Protein AF-A0A8X7C4L7-F1 (afdb_monomer_lite)

Sequence (169 aa):
MLFNSVTVRLDDMTQTTFLSPLFDFFVEGLAAILPCPKENIFVFNVQDDTDVEAKILNVSFSVRKPDSRDPDDYYPPHYLQERVYLNRAILARLANVQVLPFDDNLCVREPCVNFEECLSVLKFGNASGFISSDTLLFRPIYPVNTFACRCPHGFTGEFSSLLTELNGP

Secondary structure (DSSP, 8-state):
-TTSEEEEEEET--HHHIIIIIHHHHHHHHHHHTTS-GGGEEEEEEEE-TTSSS-EEEEEEEEB-TT-SSTT-B--HHHHHHHHHHTHHHHHHHHT-EEPPPPPPGGGG---TTS-EEEEEEEE----PPEE-SS-EE----EEEEEEEEPPTT---------------

pLDDT: mean 84.02, std 14.94, range [30.25, 96.88]

Organism: NCBI:txid2747483

Radius of gyration: 18.03 Å; chains: 1; bounding box: 42×47×46 Å

Structure (mmCIF, N/CA/C/O backbone):
data_AF-A0A8X7C4L7-F1
#
_entry.id   AF-A0A8X7C4L7-F1
#
loop_
_atom_site.group_PDB
_atom_site.id
_atom_site.type_symbol
_atom_site.label_atom_id
_atom_site.label_alt_id
_atom_site.label_comp_id
_atom_site.label_asym_id
_atom_site.label_entity_id
_atom_site.label_seq_id
_atom_site.pdbx_PDB_ins_code
_atom_site.Cartn_x
_atom_site.Cartn_y
_atom_site.Cartn_z
_atom_site.occupancy
_atom_site.B_iso_or_equiv
_atom_site.auth_seq_id
_atom_site.auth_comp_id
_atom_site.auth_asym_id
_atom_site.auth_atom_id
_atom_site.pdbx_PDB_model_num
ATOM 1 N N . MET A 1 1 ? 13.205 -0.558 2.660 1.00 79.25 1 MET A N 1
ATOM 2 C CA . MET A 1 1 ? 11.776 -0.396 3.022 1.00 79.25 1 MET A CA 1
ATOM 3 C C . MET A 1 1 ? 10.940 0.265 1.917 1.00 79.25 1 MET A C 1
ATOM 5 O O . MET A 1 1 ? 10.237 -0.449 1.221 1.00 79.25 1 MET A O 1
ATOM 9 N N . LEU A 1 2 ? 11.025 1.588 1.705 1.00 82.75 2 LEU A N 1
ATOM 10 C CA . LEU A 1 2 ? 10.066 2.348 0.875 1.00 82.75 2 LEU A CA 1
ATOM 11 C C . LEU A 1 2 ? 9.992 1.921 -0.603 1.00 82.75 2 LEU A C 1
ATOM 13 O O . LEU A 1 2 ? 8.902 1.803 -1.149 1.00 82.75 2 LEU A O 1
ATOM 17 N N . PHE A 1 3 ? 11.124 1.624 -1.243 1.00 84.25 3 PHE A N 1
ATOM 18 C CA . PHE A 1 3 ? 11.152 1.160 -2.640 1.00 84.25 3 PHE A CA 1
ATOM 19 C C . PHE A 1 3 ? 10.537 -0.237 -2.844 1.00 84.25 3 PHE A C 1
ATOM 21 O O . PHE A 1 3 ? 10.188 -0.596 -3.963 1.00 84.25 3 PHE A O 1
ATOM 28 N N . ASN A 1 4 ? 10.376 -1.007 -1.764 1.00 88.88 4 ASN A N 1
ATOM 29 C CA . ASN A 1 4 ? 9.772 -2.338 -1.756 1.00 88.88 4 ASN A CA 1
ATOM 30 C C . ASN A 1 4 ? 8.348 -2.252 -1.195 1.00 88.88 4 ASN A C 1
ATOM 32 O O . ASN A 1 4 ? 8.016 -2.873 -0.183 1.00 88.88 4 ASN A O 1
ATOM 36 N N . SER A 1 5 ? 7.533 -1.402 -1.815 1.00 91.62 5 SER A N 1
ATOM 37 C CA . SER A 1 5 ? 6.169 -1.130 -1.379 1.00 91.62 5 SER A CA 1
ATOM 38 C C . SER A 1 5 ? 5.171 -1.230 -2.519 1.00 91.62 5 SER A C 1
ATOM 40 O O . SER A 1 5 ? 5.530 -1.212 -3.696 1.00 91.62 5 SER A O 1
ATOM 42 N N . VAL A 1 6 ? 3.905 -1.343 -2.140 1.00 92.31 6 VAL A N 1
ATOM 43 C CA . VAL A 1 6 ? 2.767 -1.310 -3.050 1.00 92.31 6 VAL A CA 1
ATOM 44 C C . VAL A 1 6 ? 1.720 -0.347 -2.495 1.00 92.31 6 VAL A C 1
ATOM 46 O O . VAL A 1 6 ? 1.566 -0.231 -1.277 1.00 92.31 6 VAL A O 1
ATOM 49 N N . THR A 1 7 ? 1.011 0.344 -3.385 1.00 92.56 7 THR A N 1
ATOM 50 C CA . THR A 1 7 ? -0.138 1.186 -3.035 1.00 92.56 7 THR A CA 1
ATOM 51 C C . THR A 1 7 ? -1.413 0.461 -3.426 1.00 92.56 7 THR A C 1
ATOM 53 O O . THR A 1 7 ? -1.586 0.112 -4.591 1.00 92.56 7 THR A O 1
ATOM 56 N N . VAL A 1 8 ? -2.305 0.247 -2.464 1.00 94.31 8 VAL A N 1
ATOM 57 C CA . VAL A 1 8 ? -3.665 -0.235 -2.713 1.00 94.31 8 VAL A CA 1
ATOM 58 C C . VAL A 1 8 ? -4.639 0.931 -2.646 1.00 94.31 8 VAL A C 1
ATOM 60 O O . VAL A 1 8 ? -4.469 1.843 -1.839 1.00 94.31 8 VAL A O 1
ATOM 63 N N . ARG A 1 9 ? -5.661 0.889 -3.496 1.00 94.19 9 ARG A N 1
ATOM 64 C CA . ARG A 1 9 ? -6.728 1.890 -3.549 1.00 94.19 9 ARG A CA 1
ATOM 65 C C . ARG A 1 9 ? -7.960 1.298 -2.875 1.00 94.19 9 ARG A C 1
ATOM 67 O O . ARG A 1 9 ? -8.355 0.188 -3.226 1.00 94.19 9 ARG A O 1
ATOM 74 N N . LEU A 1 10 ? -8.533 1.978 -1.892 1.00 95.38 10 LEU A N 1
ATOM 75 C CA . LEU A 1 10 ? -9.729 1.540 -1.171 1.00 95.38 10 LEU A CA 1
ATOM 76 C C . LEU A 1 10 ? -10.925 2.376 -1.625 1.00 95.38 10 LEU A C 1
ATOM 78 O O . LEU A 1 10 ? -10.842 3.599 -1.619 1.00 95.38 10 LEU A O 1
ATOM 82 N N . ASP A 1 11 ? -12.008 1.715 -2.015 1.00 95.12 11 ASP A N 1
ATOM 83 C CA . ASP A 1 11 ? -13.251 2.338 -2.471 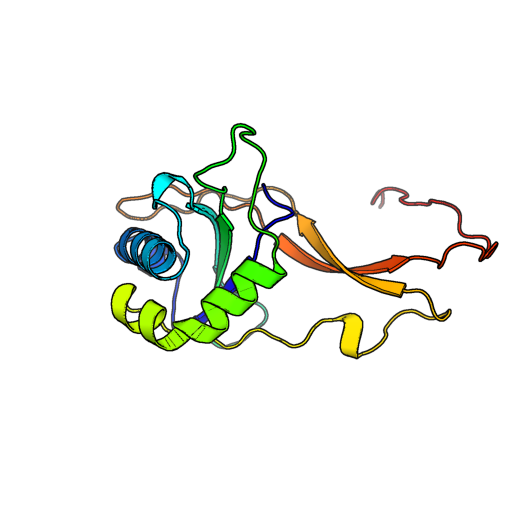1.00 95.12 11 ASP A CA 1
ATOM 84 C C . ASP A 1 11 ? -14.144 2.772 -1.301 1.00 95.12 11 ASP A C 1
ATOM 86 O O . ASP A 1 11 ? -14.164 2.117 -0.254 1.00 95.12 11 ASP A O 1
ATOM 90 N N . ASP A 1 12 ? -14.870 3.872 -1.508 1.00 93.62 12 ASP A N 1
ATOM 91 C CA . ASP A 1 12 ? -15.728 4.574 -0.540 1.00 93.62 12 ASP A CA 1
ATOM 92 C C . ASP A 1 12 ? -15.108 4.695 0.865 1.00 93.62 12 ASP A C 1
ATOM 94 O O . ASP A 1 12 ? -15.714 4.360 1.885 1.00 93.62 12 ASP A O 1
ATOM 98 N N . MET A 1 13 ? -13.853 5.152 0.919 1.00 94.06 13 MET A N 1
ATOM 99 C CA . MET A 1 13 ? -13.066 5.205 2.152 1.00 94.06 13 MET A CA 1
ATOM 100 C C . MET A 1 13 ? -12.447 6.586 2.374 1.00 94.06 13 MET A C 1
ATOM 102 O O . MET A 1 13 ? -12.096 7.281 1.426 1.00 94.06 13 MET A O 1
ATOM 106 N N . THR A 1 14 ? -12.295 6.975 3.644 1.00 91.00 14 THR A N 1
ATOM 107 C CA . THR A 1 14 ? -11.627 8.224 4.054 1.00 91.00 14 THR A CA 1
ATOM 108 C C . THR A 1 14 ? -10.529 7.946 5.075 1.00 91.00 14 THR A C 1
ATOM 110 O O . THR A 1 14 ? -10.560 6.922 5.766 1.00 91.00 14 THR A O 1
ATOM 113 N N . GLN A 1 15 ? -9.575 8.871 5.215 1.00 91.12 15 GLN A N 1
ATOM 114 C CA . GLN A 1 15 ? -8.454 8.723 6.152 1.00 91.12 15 GLN A CA 1
ATOM 115 C C . GLN A 1 15 ? -8.908 8.475 7.597 1.00 91.12 15 GLN A C 1
ATOM 117 O O . GLN A 1 15 ? -8.370 7.602 8.274 1.00 91.12 15 GLN A O 1
ATOM 122 N N . THR A 1 16 ? -9.903 9.218 8.085 1.00 87.62 16 THR A N 1
ATOM 123 C CA . THR A 1 16 ? -10.343 9.139 9.487 1.00 87.62 16 THR A CA 1
ATOM 124 C C . THR A 1 16 ? -11.029 7.812 9.796 1.00 87.62 16 THR A C 1
ATOM 126 O O . THR A 1 16 ? -10.690 7.183 10.799 1.00 87.62 16 THR A O 1
ATOM 129 N N . THR A 1 17 ? -11.924 7.360 8.909 1.00 89.81 17 THR A N 1
ATOM 130 C CA . THR A 1 17 ? -12.625 6.069 9.020 1.00 89.81 17 THR A CA 1
ATOM 131 C C . THR A 1 17 ? -11.674 4.885 8.884 1.00 89.81 17 THR A C 1
ATOM 133 O O . THR A 1 17 ? -11.832 3.874 9.567 1.00 89.81 17 THR A O 1
ATOM 136 N N . PHE A 1 18 ? -10.665 5.004 8.018 1.00 93.88 18 PHE A N 1
ATOM 137 C CA . PHE A 1 18 ? -9.658 3.963 7.875 1.00 93.88 18 PHE A CA 1
ATOM 138 C C . PHE A 1 18 ? -8.771 3.864 9.119 1.00 93.88 18 PHE A C 1
ATOM 140 O O . PHE A 1 18 ? -8.594 2.776 9.657 1.00 93.88 18 PHE A O 1
ATOM 147 N N . LEU A 1 19 ? -8.244 4.991 9.609 1.00 92.12 19 LEU A N 1
ATOM 148 C CA . LEU A 1 19 ? -7.334 5.003 10.758 1.00 92.12 19 LEU A CA 1
ATOM 149 C C . LEU A 1 19 ? -8.003 4.518 12.053 1.00 92.12 19 LEU A C 1
ATOM 151 O O . LEU A 1 19 ? -7.331 3.939 12.898 1.00 92.12 19 LEU A O 1
ATOM 155 N N . SER A 1 20 ? -9.313 4.704 12.213 1.00 88.12 20 SER A N 1
ATOM 156 C CA . SER A 1 20 ? -10.053 4.157 13.351 1.00 88.12 20 SER A CA 1
ATOM 157 C C . SER A 1 20 ? -11.461 3.745 12.918 1.00 88.12 20 SER A C 1
ATOM 159 O O . SER A 1 20 ? -12.220 4.619 12.490 1.00 88.12 20 SER A O 1
ATOM 161 N N . PRO A 1 21 ? -11.859 2.458 13.020 1.00 86.94 21 PRO A N 1
ATOM 162 C CA . PRO A 1 21 ? -11.162 1.306 13.622 1.00 86.94 21 PRO A CA 1
ATOM 163 C C . PRO A 1 21 ? -10.494 0.351 12.608 1.00 86.94 21 PRO A C 1
ATOM 165 O O . PRO A 1 21 ? -10.032 -0.723 12.988 1.00 86.94 21 PRO A O 1
ATOM 168 N N . LEU A 1 22 ? -10.508 0.669 11.309 1.00 93.50 22 LEU A N 1
ATOM 169 C CA . LEU A 1 22 ? -10.216 -0.315 10.253 1.00 93.50 22 LEU A CA 1
ATOM 170 C C . LEU A 1 22 ? -8.728 -0.631 10.074 1.00 93.50 22 LEU A C 1
ATOM 172 O O . LEU A 1 22 ? -8.398 -1.674 9.512 1.00 93.50 22 LEU A O 1
ATOM 176 N N . PHE A 1 23 ? -7.838 0.232 10.563 1.00 94.50 23 PHE A N 1
ATOM 177 C CA . PHE A 1 23 ? -6.395 0.092 10.405 1.00 94.50 23 PHE A CA 1
ATOM 178 C C . PHE A 1 23 ? -5.889 -1.260 10.917 1.00 94.50 23 PHE A C 1
ATOM 180 O O . PHE A 1 23 ? -5.206 -1.977 10.186 1.00 94.50 23 PHE A O 1
ATOM 187 N N . ASP A 1 24 ? -6.280 -1.652 12.130 1.00 93.12 24 ASP A N 1
ATOM 188 C CA . ASP A 1 24 ? -5.823 -2.908 12.730 1.00 93.12 24 ASP A CA 1
ATOM 189 C C . ASP A 1 24 ? -6.351 -4.125 11.959 1.00 93.12 24 ASP A C 1
ATOM 191 O O . ASP A 1 24 ? -5.586 -5.038 11.644 1.00 93.12 24 ASP A O 1
ATOM 195 N N . PHE A 1 25 ? -7.628 -4.107 11.558 1.00 95.00 25 PHE A N 1
ATOM 196 C CA . PHE A 1 25 ? -8.213 -5.168 10.730 1.00 95.00 25 PHE A CA 1
ATOM 197 C C . PHE A 1 25 ? -7.545 -5.267 9.356 1.00 95.00 25 PHE A C 1
ATOM 199 O O . PHE A 1 25 ? -7.387 -6.362 8.817 1.00 95.00 25 PHE A O 1
ATOM 206 N N . PHE A 1 26 ? -7.126 -4.137 8.787 1.00 96.19 26 PHE A N 1
ATOM 207 C CA . PHE A 1 26 ? -6.394 -4.101 7.530 1.00 96.19 26 PHE A CA 1
ATOM 208 C C . PHE A 1 26 ? -5.007 -4.731 7.659 1.00 96.19 26 PHE A C 1
ATOM 210 O O . PHE A 1 26 ? -4.652 -5.584 6.845 1.00 96.19 26 PHE A O 1
ATOM 217 N N . VAL A 1 27 ? -4.244 -4.379 8.697 1.00 96.31 27 VAL A N 1
ATOM 218 C CA . VAL A 1 27 ? -2.922 -4.973 8.947 1.00 96.31 27 VAL A CA 1
ATOM 219 C C . VAL A 1 27 ? -3.044 -6.475 9.240 1.00 96.31 27 VAL A C 1
ATOM 221 O O . VAL A 1 27 ? -2.267 -7.268 8.708 1.00 96.31 27 VAL A O 1
ATOM 224 N N . GLU A 1 28 ? -4.042 -6.899 10.019 1.00 95.12 28 GLU A N 1
ATOM 225 C CA . GLU A 1 28 ? -4.307 -8.321 10.278 1.00 95.12 28 GLU A CA 1
ATOM 226 C C . GLU A 1 28 ? -4.746 -9.074 9.017 1.00 95.12 28 GLU A C 1
ATOM 228 O O . GLU A 1 28 ? -4.272 -10.181 8.753 1.00 95.12 28 GLU A O 1
ATOM 233 N N . GLY A 1 29 ? -5.586 -8.455 8.186 1.00 95.75 29 GLY A N 1
ATOM 234 C CA . GLY A 1 29 ? -5.966 -8.984 6.881 1.00 95.75 29 GLY A CA 1
ATOM 235 C C . GLY A 1 29 ? -4.761 -9.166 5.957 1.00 95.75 29 GLY A C 1
ATOM 236 O O . GLY A 1 29 ? -4.631 -10.214 5.323 1.00 95.75 29 GLY A O 1
ATOM 237 N N . LEU A 1 30 ? -3.845 -8.191 5.917 1.00 96.88 30 LEU A N 1
ATOM 238 C CA . LEU A 1 30 ? -2.592 -8.296 5.166 1.00 96.88 30 LEU A CA 1
ATOM 239 C C . LEU A 1 30 ? -1.700 -9.426 5.699 1.00 96.88 30 LEU A C 1
ATOM 241 O O . LEU A 1 30 ? -1.168 -10.194 4.899 1.00 96.88 30 LEU A O 1
ATOM 245 N N . ALA A 1 31 ? -1.583 -9.581 7.020 1.00 95.94 31 ALA A N 1
ATOM 246 C CA . ALA A 1 31 ? -0.822 -10.665 7.649 1.00 95.94 31 ALA A CA 1
ATOM 247 C C . ALA A 1 31 ? -1.421 -12.060 7.392 1.00 95.94 31 ALA A C 1
ATOM 249 O O . ALA A 1 31 ? -0.715 -13.062 7.459 1.00 95.94 31 ALA A O 1
ATOM 250 N N . ALA A 1 32 ? -2.716 -12.150 7.079 1.00 94.50 32 ALA A N 1
ATOM 251 C CA . ALA A 1 32 ? -3.345 -13.409 6.690 1.00 94.50 32 ALA A CA 1
ATOM 252 C C . ALA A 1 32 ? -3.042 -13.796 5.230 1.00 94.50 32 ALA A C 1
ATOM 254 O O . ALA A 1 32 ? -2.912 -14.981 4.917 1.00 94.50 32 ALA A O 1
ATOM 255 N N . ILE A 1 33 ? -2.941 -12.817 4.322 1.00 95.44 33 ILE A N 1
ATOM 256 C CA . ILE A 1 33 ? -2.717 -13.072 2.885 1.00 95.44 33 ILE A CA 1
ATOM 257 C C . ILE A 1 33 ? -1.229 -13.103 2.499 1.00 95.44 33 ILE A C 1
ATOM 259 O O . ILE A 1 33 ? -0.851 -13.738 1.505 1.00 95.44 33 ILE A O 1
ATOM 263 N N . LEU A 1 34 ? -0.383 -12.435 3.285 1.00 94.56 34 LEU A N 1
ATOM 264 C CA . LEU A 1 34 ? 1.070 -12.429 3.168 1.00 94.56 34 LEU A CA 1
ATOM 265 C C . LEU A 1 34 ? 1.648 -13.333 4.260 1.00 94.56 34 LEU A C 1
ATOM 267 O O . LEU A 1 34 ? 1.242 -13.214 5.407 1.00 94.56 34 LEU A O 1
ATOM 271 N N . PRO A 1 35 ? 2.597 -14.232 3.951 1.00 87.62 35 PRO A N 1
ATOM 272 C CA . PRO A 1 35 ? 3.172 -15.152 4.930 1.00 87.62 35 PRO A CA 1
ATOM 273 C C . PRO A 1 35 ? 4.160 -14.412 5.849 1.00 87.62 35 PRO A C 1
ATOM 275 O O . PRO A 1 35 ? 5.375 -14.594 5.761 1.00 87.62 35 PRO A O 1
ATOM 278 N N . CYS A 1 36 ? 3.654 -13.512 6.686 1.00 91.94 36 CYS A N 1
ATOM 279 C CA . CYS A 1 36 ? 4.431 -12.713 7.621 1.00 91.94 36 CYS A CA 1
ATOM 280 C C . CYS A 1 36 ? 3.584 -12.321 8.842 1.00 91.94 36 CYS A C 1
ATOM 282 O O . CYS A 1 36 ? 2.376 -12.121 8.718 1.00 91.94 36 CYS A O 1
ATOM 284 N N . PRO A 1 37 ? 4.210 -12.153 10.014 1.00 93.44 37 PRO A N 1
ATOM 285 C CA . PRO A 1 37 ? 3.529 -11.626 11.188 1.00 93.44 37 PRO A CA 1
ATOM 286 C C . PRO A 1 37 ? 3.170 -10.142 10.983 1.00 93.44 37 PRO A C 1
ATOM 288 O O . PRO A 1 37 ? 3.825 -9.439 10.206 1.00 93.44 37 PRO A O 1
ATOM 291 N N . LYS A 1 38 ? 2.135 -9.650 11.673 1.00 94.12 38 LYS A N 1
ATOM 292 C CA . LYS A 1 38 ? 1.627 -8.278 11.483 1.00 94.12 38 LYS A CA 1
ATOM 293 C C . LYS A 1 38 ? 2.653 -7.200 11.835 1.00 94.12 38 LYS A C 1
ATOM 295 O O . LYS A 1 38 ? 2.669 -6.140 11.222 1.00 94.12 38 LYS A O 1
ATOM 300 N N . GLU A 1 39 ? 3.574 -7.508 12.742 1.00 93.31 39 GLU A N 1
ATOM 301 C CA . GLU A 1 39 ? 4.676 -6.639 13.169 1.00 93.31 39 GLU A CA 1
ATOM 302 C C . GLU A 1 39 ? 5.705 -6.379 12.053 1.00 93.31 39 GLU A C 1
ATOM 304 O O . GLU A 1 39 ? 6.555 -5.497 12.176 1.00 93.31 39 GLU A O 1
ATOM 309 N N . ASN A 1 40 ? 5.645 -7.146 10.961 1.00 94.44 40 ASN A N 1
ATOM 310 C CA . ASN A 1 40 ? 6.496 -6.968 9.789 1.00 94.44 40 ASN A CA 1
ATOM 311 C C . ASN A 1 40 ? 5.828 -6.161 8.668 1.00 94.44 40 ASN A C 1
ATOM 313 O O . ASN A 1 40 ? 6.434 -5.996 7.606 1.00 94.44 40 ASN A O 1
ATOM 317 N N . ILE A 1 41 ? 4.603 -5.679 8.875 1.00 95.75 41 ILE A N 1
ATOM 318 C CA . ILE A 1 41 ? 3.850 -4.894 7.899 1.00 95.75 41 ILE A CA 1
ATOM 319 C C . ILE A 1 41 ? 3.925 -3.426 8.302 1.00 95.75 41 ILE A C 1
ATOM 321 O O . ILE A 1 41 ? 3.490 -3.032 9.380 1.00 95.75 41 ILE A O 1
ATOM 325 N N . PHE A 1 42 ? 4.467 -2.605 7.409 1.00 94.94 42 PHE A N 1
ATOM 326 C CA . PHE A 1 42 ? 4.690 -1.186 7.648 1.00 94.94 42 PHE A CA 1
ATOM 327 C C . PHE A 1 42 ? 3.850 -0.369 6.676 1.00 94.94 42 PHE A C 1
ATOM 329 O O . PHE A 1 42 ? 4.196 -0.256 5.497 1.00 94.94 42 PHE A O 1
ATOM 336 N N . VAL A 1 43 ? 2.757 0.206 7.177 1.00 94.81 43 VAL A N 1
ATOM 337 C CA . VAL A 1 43 ? 1.947 1.194 6.458 1.00 94.81 43 VAL A CA 1
ATOM 338 C C . VAL A 1 43 ? 2.570 2.568 6.681 1.00 94.81 43 VAL A C 1
ATOM 340 O O . VAL A 1 43 ? 2.670 3.028 7.815 1.00 94.81 43 VAL A O 1
ATOM 343 N N . PHE A 1 44 ? 3.009 3.219 5.607 1.00 92.69 44 PHE A N 1
ATOM 344 C CA . PHE A 1 44 ? 3.686 4.522 5.675 1.00 92.69 44 PHE A CA 1
ATOM 345 C C . PHE A 1 44 ? 2.932 5.626 4.931 1.00 92.69 44 PHE A C 1
ATOM 347 O O . PHE A 1 44 ? 3.300 6.793 5.037 1.00 92.69 44 PHE A O 1
ATOM 354 N N . ASN A 1 45 ? 1.880 5.275 4.190 1.00 92.56 45 ASN A N 1
ATOM 355 C CA . ASN A 1 45 ? 1.032 6.231 3.499 1.00 92.56 45 ASN A CA 1
ATOM 356 C C . ASN A 1 45 ? -0.442 5.875 3.678 1.00 92.56 45 ASN A C 1
ATOM 358 O O . ASN A 1 45 ? -0.819 4.716 3.505 1.00 92.56 45 ASN A O 1
ATOM 362 N N . VAL A 1 46 ? -1.245 6.890 3.976 1.00 93.25 46 VAL A N 1
ATOM 363 C CA . VAL A 1 46 ? -2.707 6.859 4.017 1.00 93.25 46 VAL A CA 1
ATOM 364 C C . VAL A 1 46 ? -3.148 8.226 3.506 1.00 93.25 46 VAL A C 1
ATOM 366 O O . VAL A 1 46 ? -2.874 9.236 4.155 1.00 93.25 46 VAL A O 1
ATOM 369 N N . GLN A 1 47 ? -3.742 8.273 2.318 1.00 90.81 47 GLN A N 1
ATOM 370 C CA . GLN A 1 47 ? -4.002 9.528 1.618 1.00 90.81 47 GLN A CA 1
ATOM 371 C C . GLN A 1 47 ? -5.263 9.433 0.766 1.00 90.81 47 GLN A C 1
ATOM 373 O O . GLN A 1 47 ? -5.438 8.453 0.050 1.00 90.81 47 GLN A O 1
ATOM 378 N N . ASP A 1 48 ? -6.106 10.463 0.797 1.00 90.25 48 ASP A N 1
ATOM 379 C CA . ASP A 1 48 ? -7.244 10.554 -0.124 1.00 90.25 48 ASP A CA 1
ATOM 380 C C . ASP A 1 48 ? -6.751 10.843 -1.551 1.00 90.25 48 ASP A C 1
ATOM 382 O O . ASP A 1 48 ? -5.867 11.678 -1.766 1.00 90.25 48 ASP A O 1
ATOM 386 N N . ASP A 1 49 ? -7.319 10.140 -2.522 1.00 87.19 49 ASP A N 1
ATOM 387 C CA . ASP A 1 49 ? -7.076 10.350 -3.945 1.00 87.19 49 ASP A CA 1
ATOM 388 C C . ASP A 1 49 ? -7.875 11.578 -4.410 1.00 87.19 49 ASP A C 1
ATOM 390 O O . ASP A 1 49 ? -9.097 11.532 -4.533 1.00 87.19 49 ASP A O 1
ATOM 394 N N . THR A 1 50 ? -7.190 12.707 -4.609 1.00 84.56 50 THR A N 1
ATOM 395 C CA . THR A 1 50 ? -7.817 13.971 -5.033 1.00 84.56 50 THR A CA 1
ATOM 396 C C . THR A 1 50 ? -7.964 14.095 -6.546 1.00 84.56 50 THR A C 1
ATOM 398 O O . THR A 1 50 ? -8.580 15.051 -7.015 1.00 84.56 50 THR A O 1
ATOM 401 N N . ASP A 1 51 ? -7.393 13.162 -7.310 1.00 81.81 51 ASP A N 1
ATOM 402 C CA . ASP A 1 51 ? -7.388 13.203 -8.776 1.00 81.81 51 ASP A CA 1
ATOM 403 C C . ASP A 1 51 ? -8.668 12.594 -9.375 1.00 81.81 51 ASP A C 1
ATOM 405 O O . ASP A 1 51 ? -8.868 12.587 -10.592 1.00 81.81 51 ASP A O 1
ATOM 409 N N . VAL A 1 52 ? -9.557 12.088 -8.517 1.00 84.44 52 VAL A N 1
ATOM 410 C CA . VAL A 1 52 ? -10.802 11.404 -8.864 1.00 84.44 52 VAL A CA 1
ATOM 411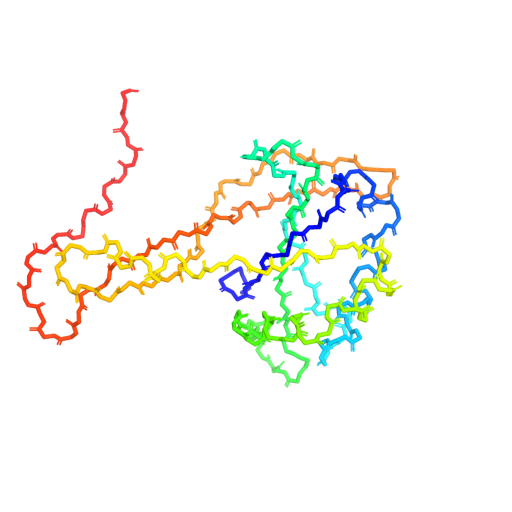 C C . VAL A 1 52 ? -11.975 11.981 -8.071 1.00 84.44 52 VAL A C 1
ATOM 413 O O . VAL A 1 52 ? -11.837 12.389 -6.924 1.00 84.44 52 VAL A O 1
ATOM 416 N N . GLU A 1 53 ? -13.165 11.998 -8.678 1.00 83.88 53 GLU A N 1
ATOM 417 C CA . GLU A 1 53 ? -14.390 12.462 -8.001 1.00 83.88 53 GLU A CA 1
ATOM 418 C C . GLU A 1 53 ? -14.916 11.453 -6.962 1.00 83.88 53 GLU A C 1
ATOM 420 O O . GLU A 1 53 ? -15.699 11.804 -6.077 1.00 83.88 53 GLU A O 1
ATOM 425 N N . ALA A 1 54 ? -14.506 10.187 -7.076 1.00 88.06 54 ALA A N 1
ATOM 426 C CA . ALA A 1 54 ? -14.883 9.122 -6.154 1.00 88.06 54 ALA A CA 1
ATOM 427 C C . ALA A 1 54 ? -14.093 9.210 -4.838 1.00 88.06 54 ALA A C 1
ATOM 429 O O . ALA A 1 54 ? -12.945 9.643 -4.809 1.00 88.06 54 ALA A O 1
ATOM 430 N N . LYS A 1 55 ? -14.685 8.735 -3.738 1.00 90.88 55 LYS A N 1
ATOM 431 C CA . LYS A 1 55 ? -14.013 8.674 -2.432 1.00 90.88 55 LYS A CA 1
ATOM 432 C C . LYS A 1 55 ? -13.057 7.488 -2.378 1.00 90.88 55 LYS A C 1
ATOM 434 O O . LYS A 1 55 ? -13.431 6.410 -1.924 1.00 90.88 55 LYS A O 1
ATOM 439 N N . ILE A 1 56 ? -11.842 7.691 -2.869 1.00 93.69 56 ILE A N 1
ATOM 440 C CA . ILE A 1 56 ? -10.815 6.654 -2.910 1.00 93.69 56 ILE A CA 1
ATOM 441 C C . ILE A 1 56 ? -9.703 6.991 -1.918 1.00 93.69 56 ILE A C 1
ATOM 443 O O . ILE A 1 56 ? -9.202 8.112 -1.891 1.00 93.69 56 ILE A O 1
ATOM 447 N N . LEU A 1 57 ? -9.292 5.999 -1.127 1.00 94.25 57 LEU A N 1
ATOM 448 C CA . LEU A 1 57 ? -8.171 6.115 -0.198 1.00 94.25 57 LEU A CA 1
ATOM 449 C C . LEU A 1 57 ? -6.983 5.274 -0.670 1.00 94.25 57 LEU A C 1
ATOM 451 O O . LEU A 1 57 ? -7.066 4.050 -0.767 1.00 94.25 57 LEU A O 1
ATOM 455 N N . ASN A 1 58 ? -5.852 5.924 -0.903 1.00 93.50 58 ASN A N 1
ATOM 456 C CA . ASN A 1 58 ? -4.581 5.299 -1.232 1.00 93.50 58 ASN A CA 1
ATOM 457 C C . ASN A 1 58 ? -3.836 4.920 0.049 1.00 93.50 58 ASN A C 1
ATOM 459 O O . ASN A 1 58 ? -3.492 5.775 0.868 1.00 93.50 58 ASN A O 1
ATOM 463 N N . VAL A 1 59 ? -3.546 3.630 0.206 1.00 95.00 59 VAL A N 1
ATOM 464 C CA . VAL A 1 59 ? -2.784 3.094 1.336 1.00 95.00 59 VAL A CA 1
ATOM 465 C C . VAL A 1 59 ? -1.538 2.406 0.805 1.00 95.00 59 VAL A C 1
ATOM 467 O O . VAL A 1 59 ? -1.634 1.458 0.025 1.00 95.00 59 VAL A O 1
ATOM 470 N N . SER A 1 60 ? -0.361 2.862 1.230 1.00 94.62 60 SER A N 1
ATOM 471 C CA . SER A 1 60 ? 0.913 2.279 0.795 1.00 94.62 60 SER A CA 1
ATOM 472 C C . SER A 1 60 ? 1.620 1.592 1.945 1.00 94.62 60 SER A C 1
ATOM 474 O O . SER A 1 60 ? 1.766 2.148 3.041 1.00 94.62 60 SER A O 1
ATOM 476 N N . PHE A 1 61 ? 2.075 0.373 1.679 1.00 95.62 61 PHE A N 1
ATOM 477 C CA . PHE A 1 61 ? 2.705 -0.466 2.682 1.00 95.62 61 PHE A CA 1
ATOM 478 C C . PHE A 1 61 ? 3.884 -1.252 2.116 1.00 95.62 61 PHE A C 1
ATOM 480 O O . PHE A 1 61 ? 3.985 -1.509 0.917 1.00 95.62 61 PHE A O 1
ATOM 487 N N . SER A 1 62 ? 4.785 -1.637 3.012 1.00 95.50 62 SER A N 1
ATOM 488 C CA . SER A 1 62 ? 5.920 -2.518 2.738 1.00 95.50 62 SER A CA 1
ATOM 489 C C . SER A 1 62 ? 5.935 -3.648 3.756 1.00 95.50 62 SER A C 1
ATOM 491 O O . SER A 1 62 ? 5.435 -3.487 4.870 1.00 95.50 62 SER A O 1
ATOM 493 N N . VAL A 1 63 ? 6.490 -4.798 3.377 1.00 96.00 63 VAL A N 1
ATOM 494 C CA . VAL A 1 63 ? 6.485 -5.984 4.240 1.00 96.00 63 VAL A CA 1
ATOM 495 C C . VAL A 1 63 ? 7.875 -6.576 4.346 1.00 96.00 63 VAL A C 1
ATOM 497 O O . VAL A 1 63 ? 8.486 -6.935 3.338 1.00 96.00 63 VAL A O 1
ATOM 500 N N . ARG A 1 64 ? 8.367 -6.676 5.579 1.00 94.44 64 ARG A N 1
ATOM 501 C CA . ARG A 1 64 ? 9.662 -7.276 5.898 1.00 94.44 64 ARG A CA 1
ATOM 502 C C . ARG A 1 64 ? 9.547 -8.797 5.940 1.00 94.44 64 ARG A C 1
ATOM 504 O O . ARG A 1 64 ? 8.593 -9.348 6.498 1.00 94.44 64 ARG A O 1
ATOM 511 N N . LYS A 1 65 ? 10.535 -9.497 5.389 1.00 93.44 65 LYS A N 1
ATOM 512 C CA . LYS A 1 65 ? 10.550 -10.963 5.416 1.00 93.44 65 LYS A CA 1
ATOM 513 C C . LYS A 1 65 ? 10.780 -11.466 6.851 1.00 93.44 65 LYS A C 1
ATOM 515 O O . LYS A 1 65 ? 11.657 -10.940 7.532 1.00 93.44 65 LYS A O 1
ATOM 520 N N . PRO A 1 66 ? 10.005 -12.453 7.336 1.00 88.50 66 PRO A N 1
ATOM 521 C CA . PRO A 1 66 ? 10.116 -12.934 8.716 1.00 88.50 66 PRO A CA 1
ATOM 522 C C . PRO A 1 66 ? 11.423 -13.682 9.004 1.00 88.50 66 PRO A C 1
ATOM 524 O O . PRO A 1 66 ? 11.962 -13.547 10.096 1.00 88.50 66 PRO A O 1
ATOM 527 N N . ASP A 1 67 ? 11.950 -14.422 8.026 1.00 84.06 67 ASP A N 1
ATOM 528 C CA . ASP A 1 67 ? 13.096 -15.324 8.221 1.00 84.06 67 ASP A CA 1
ATOM 529 C C . ASP A 1 67 ? 14.458 -14.674 7.930 1.00 84.06 67 ASP A C 1
ATOM 531 O O . ASP A 1 67 ? 15.499 -15.338 7.974 1.00 84.06 67 ASP A O 1
ATOM 535 N N . SER A 1 68 ? 14.476 -13.379 7.603 1.00 82.94 68 SER A N 1
ATOM 536 C CA . SER A 1 68 ? 15.712 -12.695 7.236 1.00 82.94 68 SER A CA 1
ATOM 537 C C . SER A 1 68 ? 16.436 -12.148 8.456 1.00 82.94 68 SER A C 1
ATOM 539 O O . SER A 1 68 ? 15.847 -11.512 9.328 1.00 82.94 68 SER A O 1
ATOM 541 N N . ARG A 1 69 ? 17.751 -12.378 8.503 1.00 82.94 69 ARG A N 1
ATOM 542 C CA . ARG A 1 69 ? 18.637 -11.760 9.502 1.00 82.94 69 ARG A CA 1
ATOM 543 C C . ARG A 1 69 ? 18.927 -10.297 9.183 1.00 82.94 69 ARG A C 1
ATOM 545 O O . ARG A 1 69 ? 19.421 -9.587 10.053 1.00 82.94 69 ARG A O 1
ATOM 552 N N . ASP A 1 70 ? 18.656 -9.883 7.949 1.00 87.62 70 ASP A N 1
ATOM 553 C CA . ASP A 1 70 ? 18.810 -8.513 7.494 1.00 87.62 70 ASP A CA 1
ATOM 554 C C . ASP A 1 70 ? 17.524 -7.719 7.803 1.00 87.62 70 ASP A C 1
ATOM 556 O O . ASP A 1 70 ? 16.457 -8.047 7.271 1.00 87.62 70 ASP A O 1
ATOM 560 N N . PRO A 1 71 ? 17.592 -6.679 8.659 1.00 83.19 71 PRO A N 1
ATOM 561 C CA . PRO A 1 71 ? 16.455 -5.807 8.945 1.00 83.19 71 PRO A CA 1
ATOM 562 C C . PRO A 1 71 ? 15.891 -5.103 7.703 1.00 83.19 71 PRO A C 1
ATOM 564 O O . PRO A 1 71 ? 14.731 -4.682 7.729 1.00 83.19 71 PRO A O 1
ATOM 567 N N . ASP A 1 72 ? 16.693 -4.988 6.638 1.00 86.44 72 ASP A N 1
ATOM 568 C CA . ASP A 1 72 ? 16.345 -4.322 5.387 1.00 86.44 72 ASP A CA 1
ATOM 569 C C . ASP A 1 72 ? 15.865 -5.267 4.274 1.00 86.44 72 ASP A C 1
ATOM 571 O O . ASP A 1 72 ? 15.667 -4.842 3.129 1.00 86.44 72 ASP A O 1
ATOM 575 N N . ASP A 1 73 ? 15.587 -6.531 4.599 1.00 92.38 73 ASP A N 1
ATOM 576 C CA . ASP A 1 73 ? 15.053 -7.494 3.640 1.00 92.38 73 ASP A CA 1
ATOM 577 C C . ASP A 1 73 ? 13.517 -7.440 3.561 1.00 92.38 73 ASP A C 1
ATOM 579 O O . ASP A 1 73 ? 12.783 -7.941 4.420 1.00 92.38 73 ASP A O 1
ATOM 583 N N . TYR A 1 74 ? 13.020 -6.825 2.487 1.00 93.94 74 TYR A N 1
ATOM 584 C CA . TYR A 1 74 ? 11.592 -6.659 2.206 1.00 93.94 74 TYR A CA 1
ATOM 585 C C . TYR A 1 74 ? 11.157 -7.506 1.007 1.00 93.94 74 TYR A C 1
ATOM 587 O O . TYR A 1 74 ? 11.941 -7.793 0.098 1.00 93.94 74 TYR A O 1
ATOM 595 N N . TYR A 1 75 ? 9.883 -7.898 0.980 1.00 94.38 75 TYR A N 1
ATOM 596 C CA . TYR A 1 75 ? 9.293 -8.505 -0.211 1.00 94.38 75 TYR A CA 1
ATOM 597 C C . TYR A 1 75 ? 9.258 -7.498 -1.367 1.00 94.38 75 TYR A C 1
ATOM 599 O O . TYR A 1 75 ? 8.925 -6.333 -1.147 1.00 94.38 75 TYR A O 1
ATOM 607 N N . PRO A 1 76 ? 9.579 -7.925 -2.598 1.00 91.88 76 PRO A N 1
ATOM 608 C CA . PRO A 1 76 ? 9.574 -7.020 -3.734 1.00 91.88 76 PRO A CA 1
ATOM 609 C C . PRO A 1 76 ? 8.135 -6.609 -4.116 1.00 91.88 76 PRO A C 1
ATOM 611 O O . PRO A 1 76 ? 7.198 -7.377 -3.876 1.00 91.88 76 PRO A O 1
ATOM 614 N N . PRO A 1 77 ? 7.939 -5.442 -4.763 1.00 90.31 77 PRO A N 1
ATOM 615 C CA . PRO A 1 77 ? 6.608 -4.914 -5.084 1.00 90.31 77 PRO A CA 1
ATOM 616 C C . PRO A 1 77 ? 5.728 -5.868 -5.900 1.00 90.31 77 PRO A C 1
ATOM 618 O O . PRO A 1 77 ? 4.559 -6.043 -5.571 1.00 90.31 77 PRO A O 1
ATOM 621 N N . HIS A 1 78 ? 6.298 -6.542 -6.907 1.00 88.81 78 HIS A N 1
ATOM 622 C CA . HIS A 1 78 ? 5.565 -7.488 -7.760 1.00 88.81 78 HIS A CA 1
ATOM 623 C C . HIS A 1 78 ? 4.950 -8.636 -6.948 1.00 88.81 78 HIS A C 1
ATOM 625 O O . HIS A 1 78 ? 3.784 -8.970 -7.130 1.00 88.81 78 HIS A O 1
ATOM 631 N N . TYR A 1 79 ? 5.695 -9.176 -5.979 1.00 93.00 79 TYR A N 1
ATOM 632 C CA . TYR A 1 79 ? 5.206 -10.244 -5.111 1.00 93.00 79 TYR A CA 1
ATOM 633 C C . TYR A 1 79 ? 4.038 -9.771 -4.240 1.00 93.00 79 TYR A C 1
ATOM 635 O O . TYR A 1 79 ? 3.038 -10.474 -4.091 1.00 93.00 79 TYR A O 1
ATOM 643 N N . LEU A 1 80 ? 4.151 -8.569 -3.664 1.00 94.31 80 LEU A N 1
ATOM 644 C CA . LEU A 1 80 ? 3.086 -7.983 -2.849 1.00 94.31 80 LEU A CA 1
ATOM 645 C C . LEU A 1 80 ? 1.827 -7.738 -3.683 1.00 94.31 80 LEU A C 1
ATOM 647 O O . LEU A 1 80 ? 0.729 -8.097 -3.258 1.00 94.31 80 LEU A O 1
ATOM 651 N N . GLN A 1 81 ? 1.993 -7.181 -4.882 1.00 92.50 81 GLN A N 1
ATOM 652 C CA . GLN A 1 81 ? 0.904 -6.906 -5.810 1.00 92.50 81 GLN A CA 1
ATOM 653 C C . GLN A 1 81 ? 0.169 -8.189 -6.216 1.00 92.50 81 GLN A C 1
ATOM 655 O O . GLN A 1 81 ? -1.054 -8.248 -6.102 1.00 92.50 81 GLN A O 1
ATOM 660 N N . GLU A 1 82 ? 0.893 -9.243 -6.603 1.00 93.06 82 GLU A N 1
ATOM 661 C CA . GLU A 1 82 ? 0.311 -10.547 -6.948 1.00 93.06 82 GLU A CA 1
ATOM 662 C C . GLU A 1 82 ? -0.464 -11.159 -5.777 1.00 93.06 82 GLU A C 1
ATOM 664 O O . GLU A 1 82 ? -1.591 -11.632 -5.938 1.00 93.06 82 GLU A O 1
ATOM 669 N N . ARG A 1 83 ? 0.110 -11.121 -4.569 1.00 95.19 83 ARG A N 1
ATOM 670 C CA . ARG A 1 83 ? -0.534 -11.658 -3.364 1.00 95.19 83 ARG A CA 1
ATOM 671 C C . ARG A 1 83 ? -1.829 -10.933 -3.024 1.00 95.19 83 ARG A C 1
ATOM 673 O O . ARG A 1 83 ? -2.820 -11.600 -2.717 1.00 95.19 83 ARG A O 1
ATOM 680 N N . VAL A 1 84 ? -1.830 -9.602 -3.089 1.00 95.69 84 VAL A N 1
ATOM 681 C CA . VAL A 1 84 ? -3.033 -8.787 -2.871 1.00 95.69 84 VAL A CA 1
ATOM 682 C C . VAL A 1 84 ? -4.061 -9.048 -3.965 1.00 95.69 84 VAL A C 1
ATOM 684 O O . VAL A 1 84 ? -5.233 -9.239 -3.655 1.00 95.69 84 VAL A O 1
ATOM 687 N N . TYR A 1 85 ? -3.634 -9.120 -5.226 1.00 94.25 85 TYR A N 1
ATOM 688 C CA . TYR A 1 85 ? -4.515 -9.386 -6.359 1.00 94.25 85 TYR A CA 1
ATOM 689 C C . TYR A 1 85 ? -5.241 -10.732 -6.216 1.00 94.25 85 TYR A C 1
ATOM 691 O O . TYR A 1 85 ? -6.470 -10.782 -6.276 1.00 94.25 85 TYR A O 1
ATOM 699 N N . LEU A 1 86 ? -4.501 -11.811 -5.934 1.00 95.62 86 LEU A N 1
ATOM 700 C CA . LEU A 1 86 ? -5.061 -13.158 -5.774 1.00 95.62 86 LEU A CA 1
ATOM 701 C C . LEU A 1 86 ? -5.989 -13.280 -4.559 1.00 95.62 86 LEU A C 1
ATOM 703 O O . LEU A 1 86 ? -6.962 -14.030 -4.599 1.00 95.62 86 LEU A O 1
ATOM 707 N N . ASN A 1 87 ? -5.707 -12.546 -3.479 1.00 96.38 87 ASN A N 1
ATOM 708 C CA . ASN A 1 87 ? -6.445 -12.649 -2.216 1.00 96.38 87 ASN A CA 1
ATOM 709 C C . ASN A 1 87 ? -7.349 -11.439 -1.937 1.00 96.38 87 ASN A C 1
ATOM 711 O O . ASN A 1 87 ? -7.794 -11.251 -0.803 1.00 96.38 87 ASN A O 1
ATOM 715 N N . ARG A 1 88 ? -7.670 -10.642 -2.963 1.00 95.56 88 ARG A N 1
ATOM 716 C CA . ARG A 1 88 ? -8.464 -9.408 -2.855 1.00 95.56 88 ARG A CA 1
ATOM 717 C C . ARG A 1 88 ? -9.778 -9.616 -2.099 1.00 95.56 88 ARG A C 1
ATOM 719 O O . ARG A 1 88 ? -10.108 -8.839 -1.210 1.00 95.56 88 ARG A O 1
ATOM 726 N N . ALA A 1 89 ? -10.507 -10.685 -2.420 1.00 95.06 89 ALA A N 1
ATOM 727 C CA . ALA A 1 89 ? -11.789 -10.999 -1.785 1.00 95.06 89 ALA A CA 1
ATOM 728 C C . ALA A 1 89 ? -11.645 -11.381 -0.300 1.00 95.06 89 ALA A C 1
ATOM 730 O O . ALA A 1 89 ? -12.509 -11.055 0.513 1.00 95.06 89 ALA A O 1
ATOM 731 N N . ILE A 1 90 ? -10.549 -12.056 0.062 1.00 95.75 90 ILE A N 1
ATOM 732 C CA . ILE A 1 90 ? -10.262 -12.441 1.449 1.00 95.75 90 ILE A CA 1
ATOM 733 C C . ILE A 1 90 ? -9.906 -11.194 2.257 1.00 95.75 90 ILE A C 1
ATOM 735 O O . ILE A 1 90 ? -10.489 -10.973 3.317 1.00 95.75 90 ILE A O 1
ATOM 739 N N . LEU A 1 91 ? -9.015 -10.352 1.7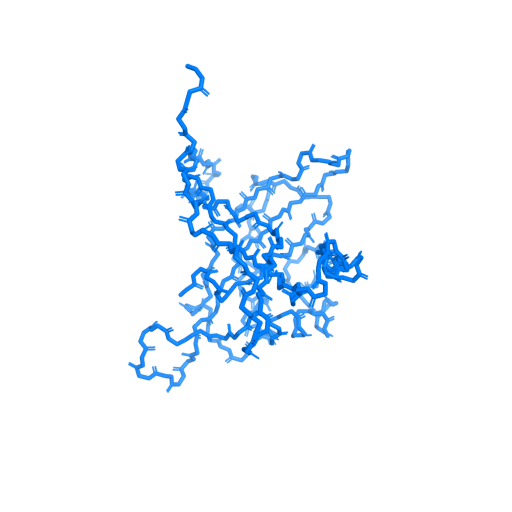26 1.00 96.19 91 LEU A N 1
ATOM 740 C CA . LEU A 1 91 ? -8.627 -9.093 2.358 1.00 96.19 91 LEU A CA 1
ATOM 741 C C . LEU A 1 91 ? -9.841 -8.182 2.567 1.00 96.19 91 LEU A C 1
ATOM 743 O O . LEU A 1 91 ? -10.028 -7.664 3.663 1.00 96.19 91 LEU A O 1
ATOM 747 N N . ALA A 1 92 ? -10.710 -8.065 1.559 1.00 95.12 92 ALA A N 1
ATOM 748 C CA . ALA A 1 92 ? -11.922 -7.261 1.655 1.00 95.12 92 ALA A CA 1
ATOM 749 C C . ALA A 1 92 ? -12.849 -7.721 2.790 1.00 95.12 92 ALA A C 1
ATOM 751 O O . ALA A 1 92 ? -13.408 -6.907 3.524 1.00 95.12 92 ALA A O 1
ATOM 752 N N . ARG A 1 93 ? -12.973 -9.040 2.972 1.00 94.88 93 ARG A N 1
ATOM 753 C CA . ARG A 1 93 ? -13.803 -9.633 4.023 1.00 94.88 93 ARG A CA 1
ATOM 754 C C . ARG A 1 93 ? -13.205 -9.470 5.420 1.00 94.88 93 ARG A C 1
ATOM 756 O O . ARG A 1 93 ? -13.960 -9.230 6.355 1.00 94.88 93 ARG A O 1
ATOM 763 N N . LEU A 1 94 ? -11.892 -9.642 5.573 1.00 94.69 94 LEU A N 1
ATOM 764 C CA . LEU A 1 94 ? -11.221 -9.552 6.877 1.00 94.69 94 LEU A CA 1
ATOM 765 C C . LEU A 1 94 ? -11.102 -8.108 7.366 1.00 94.69 94 LEU A C 1
ATOM 767 O O . LEU A 1 94 ? -11.322 -7.842 8.541 1.00 94.69 94 LEU A O 1
ATOM 771 N N . ALA A 1 95 ? -10.783 -7.187 6.458 1.00 93.44 95 ALA A N 1
ATOM 772 C CA . ALA A 1 95 ? -10.537 -5.789 6.787 1.00 93.44 95 ALA A CA 1
ATOM 773 C C . ALA A 1 95 ? -11.787 -4.898 6.683 1.00 93.44 95 ALA A C 1
ATOM 775 O O . ALA A 1 95 ? -11.730 -3.732 7.057 1.00 93.44 95 ALA A O 1
ATOM 776 N N . ASN A 1 96 ? -12.908 -5.428 6.175 1.00 93.88 96 ASN A N 1
ATOM 777 C CA . ASN A 1 96 ? -14.124 -4.666 5.870 1.00 93.88 96 ASN A CA 1
ATOM 778 C C . ASN A 1 96 ? -13.847 -3.441 4.970 1.00 93.88 96 ASN A C 1
ATOM 780 O O . ASN A 1 96 ? -14.365 -2.349 5.191 1.00 93.88 96 ASN A O 1
ATOM 784 N N . VAL A 1 97 ? -13.003 -3.635 3.954 1.00 94.25 97 VAL A N 1
ATOM 785 C CA . VAL A 1 97 ? -12.640 -2.614 2.957 1.00 94.25 97 VAL A CA 1
ATOM 786 C C . VAL A 1 97 ? -12.875 -3.151 1.552 1.00 94.25 97 VAL A C 1
ATOM 788 O O . VAL A 1 97 ? -12.808 -4.356 1.323 1.00 94.25 97 VAL A O 1
ATOM 791 N N . GLN A 1 98 ? -13.103 -2.276 0.579 1.00 95.12 98 GLN A N 1
ATOM 792 C CA . GLN A 1 98 ? -13.168 -2.668 -0.827 1.00 95.12 98 GLN A CA 1
ATOM 793 C C . GLN A 1 98 ? -11.889 -2.228 -1.533 1.00 95.12 98 GLN A C 1
ATOM 795 O O . GLN A 1 98 ? -11.723 -1.066 -1.866 1.00 95.12 98 GLN A O 1
ATOM 800 N N . VAL A 1 99 ? -10.957 -3.154 -1.753 1.00 95.19 99 VAL A N 1
ATOM 801 C CA . VAL A 1 99 ? -9.718 -2.857 -2.493 1.00 95.19 99 VAL A CA 1
ATOM 802 C C . VAL A 1 99 ? -10.051 -2.769 -3.978 1.00 95.19 99 VAL A C 1
ATOM 804 O O . VAL A 1 99 ? -10.650 -3.703 -4.490 1.00 95.19 99 VAL A O 1
ATOM 807 N N . LEU A 1 100 ? -9.696 -1.715 -4.701 1.00 93.69 100 LEU A N 1
ATOM 808 C CA . LEU A 1 100 ? -9.867 -1.626 -6.156 1.00 93.69 100 LEU A CA 1
ATOM 809 C C . LEU A 1 100 ? -8.766 -2.418 -6.891 1.00 93.69 100 LEU A C 1
ATOM 811 O O . LEU A 1 100 ? -7.707 -2.682 -6.315 1.00 93.69 100 LEU A O 1
ATOM 815 N N . PRO A 1 101 ? -8.997 -2.847 -8.145 1.00 91.12 101 PRO A N 1
ATOM 816 C CA . PRO A 1 101 ? -7.944 -3.422 -8.979 1.00 91.12 101 PRO A CA 1
ATOM 817 C C . PRO A 1 101 ? -6.750 -2.469 -9.123 1.00 91.12 101 PRO A C 1
ATOM 819 O O . PRO A 1 101 ? -6.918 -1.252 -9.099 1.00 91.12 101 PRO A O 1
ATOM 822 N N . PHE A 1 102 ? -5.551 -3.028 -9.285 1.00 86.19 102 PHE A N 1
ATOM 823 C CA . PHE A 1 102 ? -4.370 -2.233 -9.616 1.00 86.19 102 PHE A CA 1
ATOM 824 C C . PHE A 1 102 ? -4.499 -1.657 -11.029 1.00 86.19 102 PHE A C 1
ATOM 826 O O . PHE A 1 102 ? -4.983 -2.348 -11.927 1.00 86.19 102 PHE A O 1
ATOM 833 N N . ASP A 1 103 ? -4.044 -0.419 -11.210 1.00 76.50 103 ASP A N 1
ATOM 834 C CA . ASP A 1 103 ? -3.963 0.220 -12.522 1.00 76.50 103 ASP A CA 1
ATOM 835 C C . ASP A 1 103 ? -2.866 -0.429 -13.391 1.00 76.50 103 ASP A C 1
ATOM 837 O O . ASP A 1 103 ? -1.912 -1.027 -12.879 1.00 76.50 103 ASP A O 1
ATOM 841 N N . ASP A 1 104 ? -3.000 -0.304 -14.714 1.00 66.06 104 ASP A N 1
ATOM 842 C CA . ASP A 1 104 ? -2.004 -0.795 -15.669 1.00 66.06 104 ASP A CA 1
ATOM 843 C C . ASP A 1 104 ? -0.635 -0.129 -15.444 1.00 66.06 104 ASP A C 1
ATOM 845 O O . ASP A 1 104 ? -0.535 1.044 -15.072 1.00 66.06 104 ASP A O 1
ATOM 849 N N . ASN A 1 105 ? 0.448 -0.866 -15.715 1.00 65.94 105 ASN A N 1
ATOM 850 C CA . ASN A 1 105 ? 1.802 -0.323 -15.595 1.00 65.94 105 ASN A CA 1
ATOM 851 C C . ASN A 1 105 ? 1.952 0.917 -16.501 1.00 65.94 105 ASN A C 1
ATOM 853 O O . ASN A 1 105 ? 1.703 0.841 -17.704 1.00 65.94 105 ASN A O 1
ATOM 857 N N . LEU A 1 106 ? 2.440 2.037 -15.951 1.00 72.88 106 LEU A N 1
ATOM 858 C CA . LEU A 1 106 ? 2.707 3.294 -16.682 1.00 72.88 106 LEU A CA 1
ATOM 859 C C . LEU A 1 106 ? 3.500 3.076 -17.984 1.00 72.88 106 LEU A C 1
ATOM 861 O O . LEU A 1 106 ? 3.284 3.758 -18.984 1.00 72.88 106 LEU A O 1
ATOM 865 N N . CYS A 1 107 ? 4.390 2.085 -17.978 1.00 75.75 107 CYS A N 1
ATOM 866 C CA . CYS A 1 107 ? 5.237 1.726 -19.107 1.00 75.75 107 CYS A CA 1
ATOM 867 C C . CYS A 1 107 ? 4.546 0.930 -20.224 1.00 75.75 107 CYS A C 1
ATOM 869 O O . CYS A 1 107 ? 5.150 0.756 -21.275 1.00 75.75 107 CYS A O 1
ATOM 871 N N . VAL A 1 108 ? 3.287 0.500 -20.065 1.00 74.56 108 VAL A N 1
ATOM 872 C CA . VAL A 1 108 ? 2.509 -0.141 -21.152 1.00 74.56 108 VAL A CA 1
ATOM 873 C C . VAL A 1 108 ? 2.296 0.822 -22.319 1.00 74.56 108 VAL A C 1
ATOM 875 O O . VAL A 1 108 ? 2.167 0.398 -23.462 1.00 74.56 108 VAL A O 1
ATOM 878 N N . ARG A 1 109 ? 2.287 2.131 -22.047 1.00 69.50 109 ARG A N 1
ATOM 879 C CA . ARG A 1 109 ? 2.158 3.171 -23.075 1.00 69.50 109 ARG A CA 1
ATOM 880 C C . ARG A 1 109 ? 3.492 3.583 -23.715 1.00 69.50 109 ARG A C 1
ATOM 882 O O . ARG A 1 109 ? 3.479 4.540 -24.477 1.00 69.50 109 ARG A O 1
ATOM 889 N N . GLU A 1 110 ? 4.603 2.910 -23.384 1.00 70.62 110 GLU A N 1
ATOM 890 C CA . GLU A 1 110 ? 5.969 3.182 -23.880 1.00 70.62 110 GLU A CA 1
ATOM 891 C C . GLU A 1 110 ? 6.287 4.687 -24.045 1.00 70.62 110 GLU A C 1
ATOM 893 O O . GLU A 1 110 ? 6.540 5.165 -25.148 1.00 70.62 110 GLU A O 1
ATOM 898 N N . PRO A 1 111 ? 6.279 5.477 -22.954 1.00 77.00 111 PRO A N 1
ATOM 899 C CA . PRO A 1 111 ? 6.431 6.935 -23.028 1.00 77.00 111 PRO A CA 1
ATOM 900 C C . PRO A 1 111 ? 7.845 7.419 -23.411 1.00 77.00 111 PRO A C 1
ATOM 902 O O . PRO A 1 111 ? 8.053 8.622 -23.563 1.00 77.00 111 PRO A O 1
ATOM 905 N N . CYS A 1 112 ? 8.832 6.527 -23.519 1.00 83.31 112 CYS A N 1
ATOM 906 C CA . CYS A 1 112 ? 10.232 6.888 -23.742 1.00 83.31 112 CYS A CA 1
ATOM 907 C C . CYS A 1 112 ? 10.549 7.065 -25.240 1.00 83.31 112 CYS A C 1
ATOM 909 O O . CYS A 1 112 ? 10.219 6.216 -26.062 1.00 83.31 112 CYS A O 1
ATOM 911 N N . VAL A 1 113 ? 11.237 8.156 -25.601 1.00 81.50 113 VAL A N 1
ATOM 912 C CA . VAL A 1 113 ? 11.365 8.623 -27.000 1.00 81.50 113 VAL A CA 1
ATOM 913 C C . VAL A 1 113 ? 12.413 7.852 -27.827 1.00 81.50 113 VAL A C 1
ATOM 915 O O . VAL A 1 113 ? 12.316 7.832 -29.051 1.00 81.50 113 VAL A O 1
ATOM 918 N N . ASN A 1 114 ? 13.384 7.172 -27.197 1.00 77.06 114 ASN A N 1
ATOM 919 C CA . ASN A 1 114 ? 14.543 6.580 -27.894 1.00 77.06 114 ASN A CA 1
ATOM 920 C C . ASN A 1 114 ? 14.703 5.059 -27.719 1.00 77.06 114 ASN A C 1
ATOM 922 O O . ASN A 1 114 ? 15.830 4.576 -27.623 1.00 77.06 114 ASN A O 1
ATOM 926 N N . PHE A 1 115 ? 13.608 4.293 -27.639 1.00 74.50 115 PHE A N 1
ATOM 927 C CA . PHE A 1 115 ? 13.664 2.858 -27.282 1.00 74.50 115 PHE A CA 1
ATOM 928 C C . PHE A 1 115 ? 14.406 2.602 -25.954 1.00 74.50 115 PHE A C 1
ATOM 930 O O . PHE A 1 115 ? 15.000 1.545 -25.738 1.00 74.50 115 PHE A O 1
ATOM 937 N N . GLU A 1 116 ? 14.401 3.601 -25.071 1.00 83.12 116 GLU A N 1
ATOM 938 C CA . GLU A 1 116 ? 14.902 3.462 -23.711 1.00 83.12 116 GLU A CA 1
ATOM 939 C C . GLU A 1 116 ? 13.992 2.504 -22.944 1.00 83.12 116 GLU A C 1
ATOM 941 O O . GLU A 1 116 ? 12.780 2.443 -23.167 1.00 83.12 116 GLU A O 1
ATOM 946 N N . GLU A 1 117 ? 14.580 1.762 -22.015 1.00 82.56 117 GLU A N 1
ATOM 947 C CA . GLU A 1 117 ? 13.830 0.879 -21.140 1.00 82.56 117 GLU A CA 1
ATOM 948 C C . GLU A 1 117 ? 12.982 1.732 -20.190 1.00 82.56 117 GLU A C 1
ATOM 950 O O . GLU A 1 117 ? 13.514 2.490 -19.372 1.00 82.56 117 GLU A O 1
ATOM 955 N N . CYS A 1 118 ? 11.657 1.627 -20.307 1.00 84.94 118 CYS A N 1
ATOM 956 C CA . CYS A 1 118 ? 10.740 2.265 -19.374 1.00 84.94 118 CYS A CA 1
ATOM 957 C C . CYS A 1 118 ? 10.624 1.420 -18.107 1.00 84.94 118 CYS A C 1
ATOM 959 O O . CYS A 1 118 ? 10.181 0.271 -18.145 1.00 84.94 118 CYS A O 1
ATOM 961 N N . LEU A 1 119 ? 10.965 2.018 -16.972 1.00 82.75 119 LEU 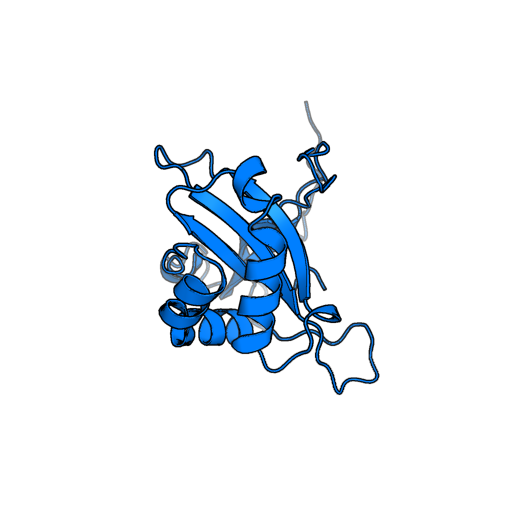A N 1
ATOM 962 C CA . LEU A 1 119 ? 10.845 1.412 -15.654 1.00 82.75 119 LEU A CA 1
ATOM 963 C C . LEU A 1 119 ? 9.785 2.161 -14.847 1.00 82.75 119 LEU A C 1
ATOM 965 O O . LEU A 1 119 ? 9.896 3.372 -14.659 1.00 82.75 119 LEU A O 1
ATOM 969 N N . SER A 1 120 ? 8.779 1.452 -14.327 1.00 81.81 120 SER A N 1
ATOM 970 C CA . SER A 1 120 ? 7.863 2.028 -13.334 1.00 81.81 120 SER A CA 1
ATOM 971 C C . SER A 1 120 ? 8.607 2.147 -12.007 1.00 81.81 120 SER A C 1
ATOM 973 O O . SER A 1 120 ? 9.100 1.150 -11.477 1.00 81.81 120 SER A O 1
ATOM 975 N N . VAL A 1 121 ? 8.718 3.361 -11.477 1.00 81.44 121 VAL A N 1
ATOM 976 C CA . VAL A 1 121 ? 9.474 3.664 -10.260 1.00 81.44 121 VAL A CA 1
ATOM 977 C C . VAL A 1 121 ? 8.630 4.466 -9.278 1.00 81.44 121 VAL A C 1
ATOM 979 O O . VAL A 1 121 ? 7.808 5.297 -9.658 1.00 81.44 121 VAL A O 1
ATOM 982 N N . LEU A 1 122 ? 8.884 4.253 -7.988 1.00 82.94 122 LEU A N 1
ATOM 983 C CA . LEU A 1 122 ? 8.309 5.058 -6.916 1.00 82.94 122 LEU A CA 1
ATOM 984 C C . LEU A 1 122 ? 9.261 6.203 -6.568 1.00 82.94 122 LEU A C 1
ATOM 986 O O . LEU A 1 122 ? 10.432 5.976 -6.256 1.00 82.94 122 LEU A O 1
ATOM 990 N N . LYS A 1 123 ? 8.748 7.433 -6.588 1.00 82.62 123 LYS A N 1
ATOM 991 C CA . LYS A 1 123 ? 9.410 8.606 -6.006 1.00 82.62 123 LYS A CA 1
ATOM 992 C C . LYS A 1 123 ? 8.683 9.002 -4.732 1.00 82.62 123 LYS A C 1
ATOM 994 O O . LYS A 1 123 ? 7.468 8.888 -4.661 1.00 82.62 123 LYS A O 1
ATOM 999 N N . PHE A 1 124 ? 9.409 9.480 -3.733 1.00 81.62 124 PHE A N 1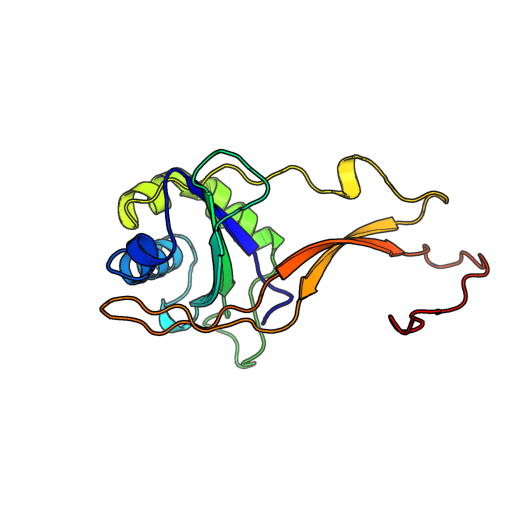
ATOM 1000 C CA . PHE A 1 124 ? 8.813 9.883 -2.462 1.00 81.62 124 PHE A CA 1
ATOM 1001 C C . PHE A 1 124 ? 8.827 11.401 -2.371 1.00 81.62 124 PHE A C 1
ATOM 1003 O O . PHE A 1 124 ? 9.880 12.027 -2.503 1.00 81.62 124 PHE A O 1
ATOM 1010 N N . GLY A 1 125 ? 7.639 11.978 -2.205 1.00 72.44 125 GLY A N 1
ATOM 1011 C CA . GLY A 1 125 ? 7.478 13.394 -1.916 1.00 72.44 125 GLY A CA 1
ATOM 1012 C C . GLY A 1 125 ? 7.911 13.725 -0.488 1.00 72.44 125 GLY A C 1
ATOM 1013 O O . GLY A 1 125 ? 8.284 12.854 0.301 1.00 72.44 125 GLY A O 1
ATOM 1014 N N . ASN A 1 126 ? 7.847 15.010 -0.144 1.00 69.12 126 ASN A N 1
ATOM 1015 C CA . ASN A 1 126 ? 8.145 15.449 1.212 1.00 69.12 126 ASN A CA 1
ATOM 1016 C C . ASN A 1 126 ? 7.080 14.930 2.196 1.00 69.12 126 ASN A C 1
ATOM 1018 O O . ASN A 1 126 ? 5.903 14.826 1.847 1.00 69.12 126 ASN A O 1
ATOM 1022 N N . ALA A 1 127 ? 7.486 14.616 3.427 1.00 69.94 127 ALA A N 1
ATOM 1023 C CA . ALA A 1 127 ? 6.560 14.152 4.456 1.00 69.94 127 ALA A CA 1
ATOM 1024 C C . ALA A 1 127 ? 5.609 15.289 4.852 1.00 69.94 127 ALA A C 1
ATOM 1026 O O . ALA A 1 127 ? 6.060 16.383 5.204 1.00 69.94 127 ALA A O 1
ATOM 1027 N N . SER A 1 128 ? 4.307 15.028 4.813 1.00 71.88 128 SER A N 1
ATOM 1028 C CA . SER A 1 128 ? 3.285 16.058 4.982 1.00 71.88 128 SER A CA 1
ATOM 1029 C C . SER A 1 128 ? 2.881 16.277 6.439 1.00 71.88 128 SER A C 1
ATOM 1031 O O . SER A 1 128 ? 3.592 15.874 7.371 1.00 71.88 128 SER A O 1
ATOM 1033 N N . GLY A 1 129 ? 1.770 17.000 6.621 1.00 81.44 129 GLY A N 1
ATOM 1034 C CA . GLY A 1 129 ? 1.153 17.258 7.914 1.00 81.44 129 GLY A CA 1
ATOM 1035 C C . GLY A 1 129 ? 0.641 15.987 8.593 1.00 81.44 129 GLY A C 1
ATOM 1036 O O . GLY A 1 129 ? 0.541 14.919 7.994 1.00 81.44 129 GLY A O 1
ATOM 1037 N N . PHE A 1 130 ? 0.331 16.112 9.879 1.00 84.06 130 PHE A N 1
ATOM 1038 C CA . PHE A 1 130 ? -0.216 15.013 10.661 1.00 84.06 130 PHE A CA 1
ATOM 1039 C C . PHE A 1 130 ? -1.715 14.852 10.402 1.00 84.06 130 PHE A C 1
ATOM 1041 O O . PHE A 1 130 ? -2.450 15.836 10.345 1.00 84.06 130 PHE A O 1
ATOM 1048 N N . ILE A 1 131 ? -2.154 13.602 10.311 1.00 84.69 131 ILE A N 1
ATOM 1049 C CA . ILE A 1 131 ? -3.555 13.195 10.296 1.00 84.69 131 ILE A CA 1
ATOM 1050 C C . ILE A 1 131 ? -3.871 12.656 11.687 1.00 84.69 131 ILE A C 1
ATOM 1052 O O . ILE A 1 131 ? -3.209 11.735 12.165 1.00 84.69 131 ILE A O 1
ATOM 1056 N N . SER A 1 132 ? -4.870 13.227 12.350 1.00 84.88 132 SER A N 1
ATOM 1057 C CA . SER A 1 132 ? -5.344 12.752 13.650 1.00 84.88 132 SER A CA 1
ATOM 1058 C C . SER A 1 132 ? -6.687 12.045 13.500 1.00 84.88 132 SER A C 1
ATOM 1060 O O . SER A 1 132 ? -7.620 12.611 12.931 1.00 84.88 132 SER A O 1
ATOM 1062 N N . SER A 1 133 ? -6.792 10.842 14.050 1.00 85.12 133 SER A N 1
ATOM 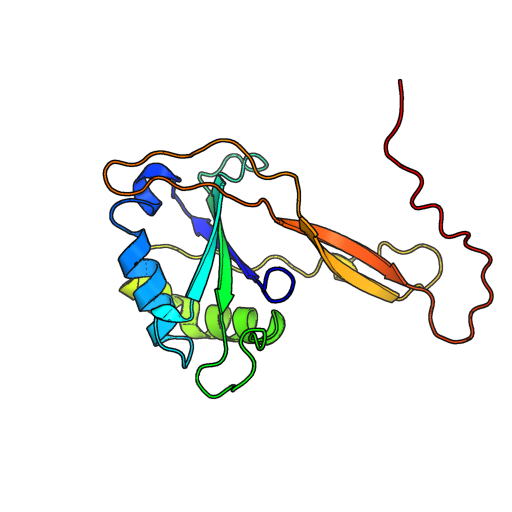1063 C CA . SER A 1 133 ? -8.049 10.147 14.334 1.00 85.12 133 SER A CA 1
ATOM 1064 C C . SER A 1 133 ? -8.190 9.958 15.851 1.00 85.12 133 SER A C 1
ATOM 1066 O O . SER A 1 133 ? -7.278 10.297 16.607 1.00 85.12 133 SER A O 1
ATOM 1068 N N . ASP A 1 134 ? -9.315 9.407 16.304 1.00 82.00 134 ASP A N 1
ATOM 1069 C CA . ASP A 1 134 ? -9.616 9.213 17.730 1.00 82.00 134 ASP A CA 1
ATOM 1070 C C . ASP A 1 134 ? -8.578 8.331 18.449 1.00 82.00 134 ASP A C 1
ATOM 1072 O O . ASP A 1 134 ? -8.369 8.465 19.654 1.00 82.00 134 ASP A O 1
ATOM 1076 N N . THR A 1 135 ? -7.914 7.432 17.715 1.00 84.56 135 THR A N 1
ATOM 1077 C CA . THR A 1 135 ? -6.966 6.445 18.262 1.00 84.56 135 THR A CA 1
ATOM 1078 C C . THR A 1 135 ? -5.549 6.546 17.695 1.00 84.56 135 THR A C 1
ATOM 1080 O O . THR A 1 135 ? -4.615 6.055 18.326 1.00 84.56 135 THR A O 1
ATOM 1083 N N . LEU A 1 136 ? -5.359 7.175 16.529 1.00 86.50 136 LEU A N 1
ATOM 1084 C CA . LEU A 1 136 ? -4.078 7.205 15.817 1.00 86.50 136 LEU A CA 1
ATOM 1085 C C . LEU A 1 136 ? -3.709 8.619 15.367 1.00 86.50 136 LEU A C 1
ATOM 1087 O O . LEU A 1 136 ? -4.507 9.323 14.750 1.00 86.50 136 LEU A O 1
ATOM 1091 N N . LEU A 1 137 ? -2.453 8.993 15.613 1.00 87.75 137 LEU A N 1
ATOM 1092 C CA . LEU A 1 137 ? -1.802 10.146 14.998 1.00 87.75 137 LEU A CA 1
ATOM 1093 C C . LEU A 1 137 ? -0.826 9.634 13.935 1.00 87.75 137 LEU A C 1
ATOM 1095 O O . LEU A 1 137 ? 0.166 8.983 14.262 1.00 87.75 137 LEU A O 1
ATOM 1099 N N . PHE A 1 138 ? -1.111 9.918 12.668 1.00 87.31 138 PHE A N 1
ATOM 1100 C CA . PHE A 1 138 ? -0.385 9.376 11.524 1.00 87.31 138 PHE A CA 1
ATOM 1101 C C . PHE A 1 138 ? 0.313 10.487 10.734 1.00 87.31 138 PHE A C 1
ATOM 1103 O O . PHE A 1 138 ? -0.271 11.541 10.489 1.00 87.31 138 PHE A O 1
ATOM 1110 N N . ARG A 1 139 ? 1.561 10.262 10.308 1.00 89.38 139 ARG A N 1
ATOM 1111 C CA . ARG A 1 139 ? 2.289 11.174 9.411 1.00 89.38 139 ARG A CA 1
ATOM 1112 C C . ARG A 1 139 ? 2.664 10.432 8.126 1.00 89.38 139 ARG A C 1
ATOM 1114 O O . ARG A 1 139 ? 3.603 9.636 8.166 1.00 89.38 139 ARG A O 1
ATOM 1121 N N . PRO A 1 140 ? 1.956 10.667 7.011 1.00 87.25 140 PRO A N 1
ATOM 1122 C CA . PRO A 1 140 ? 2.183 9.921 5.784 1.00 87.25 140 PRO A CA 1
ATOM 1123 C C . PRO A 1 140 ? 3.439 10.397 5.037 1.00 87.25 140 PRO A C 1
ATOM 1125 O O . PRO A 1 140 ? 3.821 11.571 5.074 1.00 87.25 140 PRO A O 1
ATOM 1128 N N . ILE A 1 141 ? 4.063 9.465 4.318 1.00 87.31 141 ILE A N 1
ATOM 1129 C CA . ILE A 1 141 ? 5.088 9.725 3.304 1.00 87.31 141 ILE A CA 1
ATOM 1130 C C . ILE A 1 141 ? 4.462 9.405 1.954 1.00 87.31 141 ILE A C 1
ATOM 1132 O O . ILE A 1 141 ? 4.179 8.241 1.680 1.00 87.31 141 ILE A O 1
ATOM 1136 N N . TYR A 1 142 ? 4.268 10.417 1.111 1.00 84.19 142 TYR A N 1
ATOM 1137 C CA . TYR A 1 142 ? 3.549 10.256 -0.149 1.00 84.19 142 TYR A CA 1
ATOM 1138 C C . TYR A 1 142 ? 4.415 9.597 -1.230 1.00 84.19 142 TYR A C 1
ATOM 1140 O O . TYR A 1 142 ? 5.413 10.191 -1.659 1.00 84.19 142 TYR A O 1
ATOM 1148 N N . PRO A 1 143 ? 4.053 8.390 -1.698 1.00 85.69 143 PRO A N 1
ATOM 1149 C CA . PRO A 1 143 ? 4.663 7.791 -2.865 1.00 85.69 143 PRO A CA 1
ATOM 1150 C C . PRO A 1 143 ? 3.970 8.295 -4.132 1.00 85.69 143 PRO A C 1
ATOM 1152 O O . PRO A 1 143 ? 2.750 8.260 -4.260 1.00 85.69 143 PRO A O 1
ATOM 1155 N N . VAL A 1 144 ? 4.773 8.704 -5.100 1.00 82.94 144 VAL A N 1
ATOM 1156 C CA . VAL A 1 144 ? 4.355 9.070 -6.449 1.00 82.94 144 VAL A CA 1
ATOM 1157 C C . VAL A 1 144 ? 4.819 7.961 -7.383 1.00 82.94 144 VAL A C 1
ATOM 1159 O O . VAL A 1 144 ? 6.024 7.752 -7.557 1.00 82.94 144 VAL A O 1
ATOM 1162 N N . ASN A 1 145 ? 3.866 7.241 -7.976 1.00 79.56 145 ASN A N 1
ATOM 1163 C CA . ASN A 1 145 ? 4.168 6.273 -9.024 1.00 79.56 145 ASN A CA 1
ATOM 1164 C C . ASN A 1 145 ? 4.461 7.027 -10.326 1.00 79.56 145 ASN A C 1
ATOM 1166 O O . ASN A 1 145 ? 3.647 7.820 -10.793 1.00 79.56 145 ASN A O 1
ATOM 1170 N N . THR A 1 146 ? 5.644 6.823 -10.892 1.00 82.06 146 THR A N 1
ATOM 1171 C CA . THR A 1 146 ? 6.099 7.502 -12.108 1.00 82.06 146 THR A CA 1
ATOM 1172 C C . THR A 1 146 ? 6.933 6.545 -12.953 1.00 82.06 146 THR A C 1
ATOM 1174 O O . THR A 1 146 ? 7.122 5.387 -12.588 1.00 82.06 146 THR A O 1
ATOM 1177 N N . PHE A 1 147 ? 7.432 7.002 -14.095 1.00 83.81 147 PHE A N 1
ATOM 1178 C CA . PHE A 1 147 ? 8.354 6.227 -14.912 1.00 83.81 147 PHE A CA 1
ATOM 1179 C C . PHE A 1 147 ? 9.741 6.870 -14.923 1.00 83.81 147 PHE A C 1
ATOM 1181 O O . PHE A 1 147 ? 9.902 8.082 -14.758 1.00 83.81 147 PHE A O 1
ATOM 1188 N N . ALA A 1 148 ? 10.755 6.038 -15.105 1.00 84.75 148 ALA A N 1
ATOM 1189 C CA . ALA A 1 148 ? 12.103 6.451 -15.441 1.00 84.75 148 ALA A CA 1
ATOM 1190 C C . ALA A 1 148 ? 12.502 5.741 -16.731 1.00 84.75 148 ALA A C 1
ATOM 1192 O O . ALA A 1 148 ? 12.329 4.529 -16.846 1.00 84.75 148 ALA A O 1
ATOM 1193 N N . CYS A 1 149 ? 13.031 6.496 -17.686 1.00 86.56 149 CYS A N 1
ATOM 1194 C CA . CYS A 1 149 ? 13.602 5.928 -18.896 1.00 86.56 149 CYS A CA 1
ATOM 1195 C C . CYS A 1 149 ? 15.094 5.675 -18.662 1.00 86.56 149 CYS A C 1
ATOM 1197 O O . CYS A 1 149 ? 15.811 6.546 -18.158 1.00 86.56 149 CYS A O 1
ATOM 1199 N N . ARG A 1 150 ? 15.551 4.459 -18.959 1.00 84.25 150 ARG A N 1
ATOM 1200 C CA . ARG A 1 150 ? 16.944 4.044 -18.793 1.00 84.25 150 ARG A CA 1
ATOM 1201 C C . ARG A 1 150 ? 17.511 3.562 -20.122 1.00 84.25 150 ARG A C 1
ATOM 1203 O O . ARG A 1 150 ? 16.939 2.699 -20.780 1.00 84.25 150 ARG A O 1
ATOM 1210 N N . CYS A 1 151 ? 18.684 4.071 -20.487 1.00 81.38 151 CYS A N 1
ATOM 1211 C CA . CYS A 1 151 ? 19.387 3.604 -21.677 1.00 81.38 151 CYS A CA 1
ATOM 1212 C C . CYS A 1 151 ? 19.857 2.141 -21.515 1.00 81.38 151 CYS A C 1
ATOM 1214 O O . CYS A 1 151 ? 20.445 1.808 -20.476 1.00 81.38 151 CYS A O 1
ATOM 1216 N N . PRO A 1 152 ? 19.673 1.282 -22.538 1.00 77.44 152 PRO A N 1
ATOM 1217 C CA . PRO A 1 152 ? 20.229 -0.067 -22.547 1.00 77.44 152 PRO A CA 1
ATOM 1218 C C . PRO A 1 152 ? 21.763 -0.047 -22.490 1.00 77.44 152 PRO A C 1
ATOM 1220 O O . PRO A 1 152 ? 22.419 0.892 -22.952 1.00 77.44 152 PRO A O 1
ATOM 1223 N N . HIS A 1 153 ? 22.360 -1.119 -21.967 1.00 74.50 153 HIS A N 1
ATOM 1224 C CA . HIS A 1 153 ? 23.815 -1.267 -21.953 1.00 74.50 153 HIS A CA 1
ATOM 1225 C C . HIS A 1 153 ? 24.394 -1.230 -23.380 1.00 74.50 153 HIS A C 1
ATOM 1227 O O . HIS A 1 153 ? 23.984 -2.004 -24.240 1.00 74.50 153 HIS A O 1
ATOM 1233 N N . GLY A 1 154 ? 25.370 -0.346 -23.618 1.00 71.31 154 GLY A N 1
ATOM 1234 C CA . GLY A 1 154 ? 26.032 -0.181 -24.920 1.00 71.31 154 GLY A CA 1
ATOM 1235 C C . GLY A 1 154 ? 25.490 0.964 -25.783 1.00 71.31 154 GLY A C 1
ATOM 1236 O O . GLY A 1 154 ? 26.077 1.257 -26.821 1.00 71.31 154 GLY A O 1
ATOM 1237 N N . PHE A 1 155 ? 24.427 1.650 -25.352 1.00 65.38 155 PHE A N 1
ATOM 1238 C CA . PHE A 1 155 ? 23.959 2.871 -26.005 1.00 65.38 155 PHE A CA 1
ATOM 1239 C C . PHE A 1 155 ? 24.790 4.072 -25.525 1.00 65.38 155 PHE A C 1
ATOM 1241 O O . PHE A 1 155 ? 24.721 4.460 -24.362 1.00 65.38 155 PHE A O 1
ATOM 1248 N N . THR A 1 156 ? 25.588 4.674 -26.410 1.00 60.44 156 THR A N 1
ATOM 1249 C CA . THR A 1 156 ? 26.388 5.888 -26.133 1.00 60.44 156 THR A CA 1
ATOM 1250 C C . THR A 1 156 ? 25.611 7.175 -26.429 1.00 60.44 156 THR A C 1
ATOM 1252 O O . THR A 1 156 ? 26.209 8.190 -26.780 1.00 60.44 156 THR A O 1
ATOM 1255 N N . GLY A 1 157 ? 24.278 7.121 -26.347 1.00 54.66 157 GLY A N 1
ATOM 1256 C CA . GLY A 1 157 ? 23.419 8.290 -26.503 1.00 54.66 157 GLY A CA 1
ATOM 1257 C C . GLY A 1 157 ? 23.739 9.296 -25.405 1.00 54.66 157 GLY A C 1
ATOM 1258 O O . GLY A 1 157 ? 23.586 9.002 -24.223 1.00 54.66 157 GLY A O 1
ATOM 1259 N N . GLU A 1 158 ? 24.260 10.447 -25.805 1.00 53.41 158 GLU A N 1
ATOM 1260 C CA . GLU A 1 158 ? 24.693 11.538 -24.944 1.00 53.41 158 GLU A CA 1
ATOM 1261 C C . GLU A 1 158 ? 23.515 12.062 -24.105 1.00 53.41 158 GLU A C 1
ATOM 1263 O O . GLU A 1 158 ? 22.718 12.865 -24.573 1.00 53.41 158 GLU A O 1
ATOM 1268 N N . PHE A 1 159 ? 23.388 11.607 -22.857 1.00 48.97 159 PHE A N 1
ATOM 1269 C CA . PHE A 1 159 ? 22.534 12.254 -21.863 1.00 48.97 159 PHE A CA 1
ATOM 1270 C C . PHE A 1 159 ? 23.320 12.476 -20.579 1.00 48.97 159 PHE A C 1
ATOM 1272 O O . PHE A 1 159 ? 23.519 11.592 -19.746 1.00 48.97 159 PHE A O 1
ATOM 1279 N N . SER A 1 160 ? 23.783 13.720 -20.471 1.00 41.88 160 SER A N 1
ATOM 1280 C CA . SER A 1 160 ? 24.179 14.367 -19.234 1.00 41.88 160 SER A CA 1
ATOM 1281 C C . SER A 1 160 ? 23.188 14.021 -18.125 1.00 41.88 160 SER A C 1
ATOM 1283 O O . SER A 1 160 ? 21.981 14.236 -18.252 1.00 41.88 160 SER A O 1
ATOM 1285 N N . SER A 1 161 ? 23.711 13.503 -17.021 1.00 41.66 161 SER A N 1
ATOM 1286 C CA . SER A 1 161 ? 23.043 13.468 -15.731 1.00 41.66 161 SER A CA 1
ATOM 1287 C C . SER A 1 161 ? 22.762 14.903 -15.268 1.00 41.66 161 SER A C 1
ATOM 1289 O O . SER A 1 161 ? 23.478 15.444 -14.431 1.00 41.66 161 SER A O 1
ATOM 1291 N N . LEU A 1 162 ? 21.729 15.537 -15.814 1.00 37.62 162 LEU A N 1
ATOM 1292 C CA . LEU A 1 162 ? 21.150 16.763 -15.278 1.00 37.62 162 LEU A CA 1
ATOM 1293 C C . LEU A 1 162 ? 19.825 16.403 -14.609 1.00 37.62 162 LEU A C 1
ATOM 1295 O O . LEU A 1 162 ? 18.743 16.808 -15.017 1.00 37.62 162 LEU A O 1
ATOM 1299 N N . LEU A 1 163 ? 19.948 15.682 -13.492 1.00 36.06 163 LEU A N 1
ATOM 1300 C CA . LEU A 1 163 ? 19.174 16.038 -12.307 1.00 36.06 163 LEU A CA 1
ATOM 1301 C C . LEU A 1 163 ? 19.705 17.396 -11.814 1.00 36.06 163 LEU A C 1
ATOM 1303 O O . LEU A 1 163 ? 20.375 17.476 -10.790 1.00 36.06 163 LEU A O 1
ATOM 1307 N N . THR A 1 164 ? 19.465 18.467 -12.570 1.00 34.25 164 THR A N 1
ATOM 1308 C CA . THR A 1 164 ? 19.501 19.814 -12.006 1.00 34.25 164 THR A CA 1
ATOM 1309 C C . THR A 1 164 ? 18.178 20.030 -11.309 1.00 34.25 164 THR A C 1
ATOM 1311 O O . THR A 1 164 ? 17.130 20.110 -11.944 1.00 34.25 164 THR A O 1
ATOM 1314 N N . GLU A 1 165 ? 18.267 19.998 -9.985 1.00 34.12 165 GLU A N 1
ATOM 1315 C CA . GLU A 1 165 ? 17.598 20.907 -9.063 1.00 34.12 165 GLU A CA 1
ATOM 1316 C C . GLU A 1 165 ? 16.408 21.682 -9.644 1.00 34.12 165 GLU A C 1
ATOM 1318 O O . GLU A 1 165 ? 16.553 22.567 -10.486 1.00 34.12 165 GLU A O 1
ATOM 1323 N N . LEU A 1 166 ? 15.230 21.402 -9.085 1.00 35.50 166 LEU A N 1
ATOM 1324 C CA . LEU A 1 166 ? 14.163 22.387 -8.970 1.00 35.50 166 LEU A CA 1
ATOM 1325 C C . LEU A 1 166 ? 14.724 23.611 -8.227 1.00 35.50 166 LEU A C 1
ATOM 1327 O O . LEU A 1 166 ? 14.704 23.650 -7.001 1.00 35.50 166 LEU A O 1
ATOM 1331 N N . ASN A 1 167 ? 15.242 24.585 -8.970 1.00 37.66 167 ASN A N 1
ATOM 1332 C CA . ASN A 1 167 ? 15.534 25.926 -8.484 1.00 37.66 167 ASN A CA 1
ATOM 1333 C C . ASN A 1 167 ? 15.051 26.954 -9.518 1.00 37.66 167 ASN A C 1
ATOM 1335 O O . ASN A 1 167 ? 15.591 27.042 -10.621 1.00 37.66 167 ASN A O 1
ATOM 1339 N N . GLY A 1 168 ? 14.060 27.751 -9.111 1.00 30.25 168 GLY A N 1
ATOM 1340 C CA . GLY A 1 168 ? 13.694 29.036 -9.715 1.00 30.25 168 GLY A CA 1
ATOM 1341 C C . GLY A 1 168 ? 12.268 29.094 -10.275 1.00 30.25 168 GLY A C 1
ATOM 1342 O O . GLY A 1 168 ? 11.807 28.109 -10.857 1.00 30.25 168 GLY A O 1
ATOM 1343 N N . PRO A 1 169 ? 11.565 30.236 -10.160 1.00 34.53 169 PRO A N 1
ATOM 1344 C CA . PRO A 1 169 ? 12.080 31.582 -9.866 1.00 34.53 169 PRO A CA 1
ATOM 1345 C C . PRO A 1 169 ? 12.074 31.995 -8.386 1.00 34.53 169 PRO A C 1
ATOM 1347 O O . PRO A 1 169 ? 11.217 31.502 -7.620 1.00 34.53 169 PRO A O 1
#

Foldseek 3Di:
DQQQKDKWKWFPDDQQVCVPPLVVLLLVLLCVLDVDDSVQKAWFAWDFDPVDPTGIIIIMIWGADPPDPDPPHTHHNVVSLVSCVVCVVSSCVRRVTRTDRDDDQPCVVVPDDPPFDKDWGWDWDDWDDWDDYPPDIHTHTDIDTDIDGHHDPPDPPDDDPPPPDPDDD